Protein AF-A0A0D6M5H8-F1 (afdb_monomer)

Sequence (144 aa):
MMGAVGHEATMCFTDSFELMQWKADCSASRRRDGDANKRKVWIYPEGTRNPGKTMLPFKKGAFILSIEAKIPVVCCVFSSHSFFYDAAEKKLDSGECLVEFLPPVDPSSFNSVDDLSNHCRNLMMLKHEELNEELRDKLSKKQN

Foldseek 3Di:
DQWQWWFFKKKKFQDDQDDDDDDDDDDDDDDDDDDPDTDIDIDRQQPDTGRDPARDQGHLPVLVCCLVRQTWMKIKEKAIPVVADTVVVRGGHDADMDIDIDDTHGSVVDPDSNVVRVVSRVVRRVVRVVRNVVRVVVVVVVVD

InterPro domains:
  IPR002123 Phospholipid/glycerol acyltransferase [PF01553] (36-78)

pLDDT: mean 73.37, std 21.47, range [27.67, 93.75]

Secondary structure (DSSP, 8-state):
------B-EEEEEPP------------------SSTT---EEE-SS-S-B-SSSPPPPPTHHHHHHHHHTPPEEEEEE--GGGTEETTTTEE------EEEPPPBPGGG-SSHHHHHHHHHHHHHHHHHHHHHHHHHHHHHHT-

Radius of gyration: 18.21 Å; Cα contacts (8 Å, |Δi|>4): 217; chains: 1; bounding box: 56×44×44 Å

Structure (mmCIF, N/CA/C/O backbone):
data_AF-A0A0D6M5H8-F1
#
_entry.id   AF-A0A0D6M5H8-F1
#
loop_
_atom_site.group_PDB
_atom_site.id
_atom_site.type_symbol
_atom_site.label_atom_id
_atom_site.label_alt_id
_atom_site.label_comp_id
_atom_site.label_asym_id
_atom_site.label_entity_id
_atom_site.label_seq_id
_atom_site.pdbx_PDB_ins_code
_atom_site.Cartn_x
_atom_site.Cartn_y
_atom_site.Cartn_z
_atom_site.occupancy
_atom_site.B_iso_or_equiv
_atom_site.auth_seq_id
_atom_site.auth_comp_id
_atom_site.auth_asym_id
_atom_site.auth_atom_id
_atom_site.pdbx_PDB_model_num
ATOM 1 N N . MET A 1 1 ? -6.501 19.060 18.326 1.00 27.67 1 MET A N 1
ATOM 2 C CA . MET A 1 1 ? -5.499 17.979 18.414 1.00 27.67 1 MET A CA 1
ATOM 3 C C . MET A 1 1 ? -5.890 16.933 17.388 1.00 27.67 1 MET A C 1
ATOM 5 O O . MET A 1 1 ? -6.980 16.392 17.492 1.00 27.67 1 MET A O 1
ATOM 9 N N . MET A 1 2 ? -5.107 16.771 16.321 1.00 27.88 2 MET A N 1
ATOM 10 C CA . MET A 1 2 ? -5.374 15.774 15.279 1.00 27.88 2 MET A CA 1
ATOM 11 C C . MET A 1 2 ? -4.756 14.453 15.742 1.00 27.88 2 MET A C 1
ATOM 13 O O . MET A 1 2 ? -3.537 14.364 15.855 1.00 27.88 2 MET A O 1
ATOM 17 N N . GLY A 1 3 ? -5.613 13.494 16.103 1.00 29.52 3 GLY A N 1
ATOM 18 C CA . GLY A 1 3 ? -5.222 12.160 16.559 1.00 29.52 3 GLY A CA 1
ATO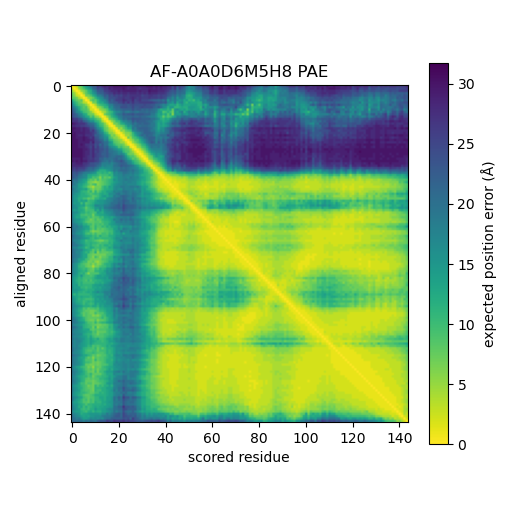M 19 C C . GLY A 1 3 ? -4.463 11.392 15.481 1.00 29.52 3 GLY A C 1
ATOM 20 O O . GLY A 1 3 ? -4.697 11.590 14.287 1.00 29.52 3 GLY A O 1
ATOM 21 N N . ALA A 1 4 ? -3.531 10.550 15.921 1.00 31.45 4 ALA A N 1
ATOM 22 C CA . ALA A 1 4 ? -2.653 9.773 15.066 1.00 31.45 4 ALA A CA 1
ATOM 23 C C . ALA 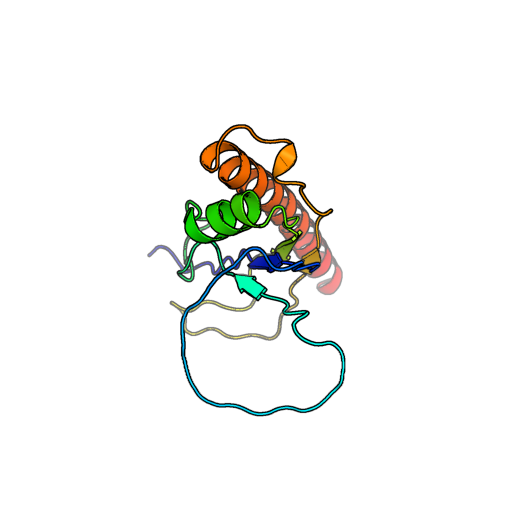A 1 4 ? -3.317 8.447 14.671 1.00 31.45 4 ALA A C 1
ATOM 25 O O . ALA A 1 4 ? -3.195 7.439 15.358 1.00 31.45 4 ALA A O 1
ATOM 26 N N . VAL A 1 5 ? -4.028 8.474 13.550 1.00 39.56 5 VAL A N 1
ATOM 27 C CA . VAL A 1 5 ? -4.732 7.360 12.913 1.00 39.56 5 VAL A CA 1
ATOM 28 C C . VAL A 1 5 ? -3.713 6.581 12.075 1.00 39.56 5 VAL A C 1
ATOM 30 O O . VAL A 1 5 ? -3.325 7.031 11.006 1.00 39.56 5 VAL A O 1
ATOM 33 N N . GLY A 1 6 ? -3.206 5.455 12.579 1.00 40.62 6 GLY A N 1
ATOM 34 C CA . GLY A 1 6 ? -2.188 4.653 11.891 1.00 40.62 6 GLY A CA 1
ATOM 35 C C . GLY A 1 6 ? -2.750 3.882 10.695 1.00 40.62 6 GLY A C 1
ATOM 36 O O . GLY A 1 6 ? -3.398 2.852 10.880 1.00 40.62 6 GLY A O 1
ATOM 37 N N . HIS A 1 7 ? -2.471 4.330 9.473 1.00 50.69 7 HIS A N 1
ATOM 38 C CA . HIS A 1 7 ? -2.661 3.519 8.265 1.00 50.69 7 HIS A CA 1
ATOM 39 C C . HIS A 1 7 ? -1.348 2.792 7.950 1.00 50.69 7 HIS A C 1
ATOM 41 O O . HIS A 1 7 ? -0.296 3.428 7.910 1.00 50.69 7 HIS A O 1
ATOM 47 N N . GLU A 1 8 ? -1.387 1.474 7.726 1.00 48.31 8 GLU A N 1
ATOM 48 C CA . GLU A 1 8 ? -0.236 0.738 7.189 1.00 48.31 8 GLU A CA 1
ATOM 49 C C . GLU A 1 8 ? -0.598 0.208 5.805 1.00 48.31 8 GLU A C 1
ATOM 51 O O . GLU A 1 8 ? -1.429 -0.681 5.631 1.00 48.31 8 GLU A O 1
ATOM 56 N N . ALA A 1 9 ? 0.012 0.817 4.798 1.00 46.88 9 ALA A N 1
ATOM 57 C CA . ALA A 1 9 ? -0.031 0.337 3.436 1.00 46.88 9 ALA A CA 1
ATOM 58 C C . ALA A 1 9 ? 1.232 -0.461 3.188 1.00 46.88 9 ALA A C 1
ATOM 60 O O . ALA A 1 9 ? 2.348 0.038 3.365 1.00 46.88 9 ALA A O 1
ATOM 61 N N . THR A 1 10 ? 1.056 -1.698 2.762 1.00 47.84 10 THR A N 1
ATOM 62 C CA . THR A 1 10 ? 2.160 -2.626 2.708 1.00 47.84 10 THR A CA 1
ATOM 63 C C . THR A 1 10 ? 2.254 -3.265 1.340 1.00 47.84 10 THR A C 1
ATOM 65 O O . THR A 1 10 ? 1.257 -3.586 0.710 1.00 47.84 10 THR A O 1
ATOM 68 N N . MET A 1 11 ? 3.461 -3.447 0.829 1.00 47.19 11 MET A N 1
ATOM 69 C CA . MET A 1 11 ? 3.655 -4.000 -0.501 1.00 47.19 11 MET A CA 1
ATOM 70 C C . MET A 1 11 ? 4.573 -5.207 -0.413 1.00 47.19 11 MET A C 1
ATOM 72 O O . MET A 1 11 ? 5.650 -5.164 0.182 1.00 47.19 11 MET A O 1
ATOM 76 N N . CYS A 1 12 ? 4.114 -6.305 -0.994 1.00 42.66 12 CYS A N 1
ATOM 77 C CA . CYS A 1 12 ? 4.814 -7.574 -1.011 1.00 42.66 12 CYS A CA 1
ATOM 78 C C . CYS A 1 12 ? 5.276 -7.831 -2.435 1.00 42.66 12 CYS A C 1
ATOM 80 O O . CYS A 1 12 ? 4.489 -7.779 -3.372 1.00 42.66 12 CYS A O 1
ATOM 82 N N . PHE A 1 13 ? 6.545 -8.157 -2.613 1.00 47.69 13 PHE A N 1
ATOM 83 C CA . PHE A 1 13 ? 7.028 -8.684 -3.879 1.00 47.69 13 PHE A CA 1
ATOM 84 C C . PHE A 1 13 ? 7.033 -10.207 -3.772 1.00 47.69 13 PHE A C 1
ATOM 86 O O . PHE A 1 13 ? 7.733 -10.777 -2.928 1.00 47.69 13 PHE A O 1
ATOM 93 N N . THR A 1 14 ? 6.220 -10.873 -4.593 1.00 40.00 14 THR A N 1
ATOM 94 C CA . THR A 1 14 ? 6.255 -12.332 -4.747 1.00 40.00 14 THR A CA 1
ATOM 95 C C . THR A 1 14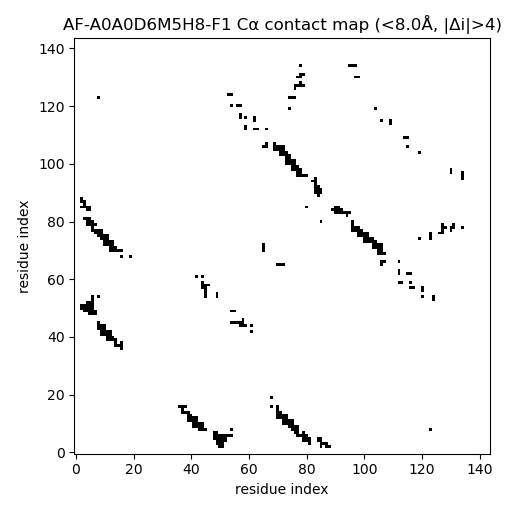 ? 6.949 -12.684 -6.062 1.00 40.00 14 THR A C 1
ATOM 97 O O . THR A 1 14 ? 6.709 -12.059 -7.086 1.00 40.00 14 THR A O 1
ATOM 100 N N . ASP A 1 15 ? 7.848 -13.655 -5.985 1.00 39.91 15 ASP A N 1
ATOM 101 C CA . ASP A 1 15 ? 9.140 -13.722 -6.673 1.00 39.91 15 ASP A CA 1
ATOM 102 C C . ASP A 1 15 ? 9.145 -14.469 -8.025 1.00 39.91 15 ASP A C 1
ATOM 104 O O . ASP A 1 15 ? 8.406 -15.437 -8.205 1.00 39.91 15 ASP A O 1
ATOM 108 N N . SER A 1 16 ? 10.059 -14.070 -8.918 1.00 35.41 16 SER A N 1
ATOM 109 C CA . SER A 1 16 ? 10.906 -14.951 -9.749 1.00 35.41 16 SER A CA 1
ATOM 110 C C . SER A 1 16 ? 12.120 -14.145 -10.242 1.00 35.41 16 SER A C 1
ATOM 112 O O . SER A 1 16 ? 12.166 -13.668 -11.369 1.00 35.41 16 SER A O 1
ATOM 114 N N . PHE A 1 17 ? 13.085 -13.931 -9.350 1.00 38.06 17 PHE A N 1
ATOM 115 C CA . PHE A 1 17 ? 14.348 -13.232 -9.585 1.00 38.06 17 PHE A CA 1
ATOM 116 C C . PHE A 1 17 ? 15.275 -14.085 -10.476 1.00 38.06 17 PHE A C 1
ATOM 118 O O . PHE A 1 17 ? 16.195 -14.740 -9.985 1.00 38.06 17 PHE A O 1
ATOM 125 N N . GLU A 1 18 ? 15.059 -14.103 -11.795 1.00 37.69 18 GLU A N 1
ATOM 126 C CA . GLU A 1 18 ? 16.114 -14.527 -12.724 1.00 37.69 18 GLU A CA 1
ATOM 127 C C . GLU A 1 18 ? 17.096 -13.367 -12.940 1.00 37.69 18 GLU A C 1
ATOM 129 O O . GLU A 1 18 ? 16.833 -12.392 -13.636 1.00 37.69 18 GLU A O 1
ATOM 134 N N . LEU A 1 19 ? 18.232 -13.488 -12.250 1.00 34.88 19 LEU A N 1
ATOM 135 C CA . LEU A 1 19 ? 19.499 -12.770 -12.405 1.00 34.88 19 LEU A CA 1
ATOM 136 C C . LEU A 1 19 ? 19.652 -11.911 -13.682 1.00 34.88 19 LEU A C 1
ATOM 138 O O . LEU A 1 19 ? 20.140 -12.386 -14.707 1.00 34.88 19 LEU A O 1
ATOM 142 N N . MET A 1 20 ? 19.461 -10.596 -13.550 1.00 27.75 20 MET A N 1
ATOM 143 C CA . MET A 1 20 ? 20.250 -9.618 -14.306 1.00 27.75 20 MET A CA 1
ATOM 144 C C . MET A 1 20 ? 21.199 -8.888 -13.346 1.00 27.75 20 MET A C 1
ATOM 146 O O . MET A 1 20 ? 20.796 -8.084 -12.515 1.00 27.75 20 MET A O 1
ATOM 150 N N . GLN A 1 21 ? 22.469 -9.300 -13.423 1.00 32.41 21 GLN A N 1
ATOM 151 C CA . GLN A 1 21 ? 23.688 -8.764 -12.805 1.00 32.41 21 GLN A CA 1
ATOM 152 C C . GLN A 1 21 ? 23.542 -7.559 -11.851 1.00 32.41 21 GLN A C 1
ATOM 154 O O . GLN A 1 21 ? 23.754 -6.415 -12.245 1.00 32.41 21 GLN A O 1
ATOM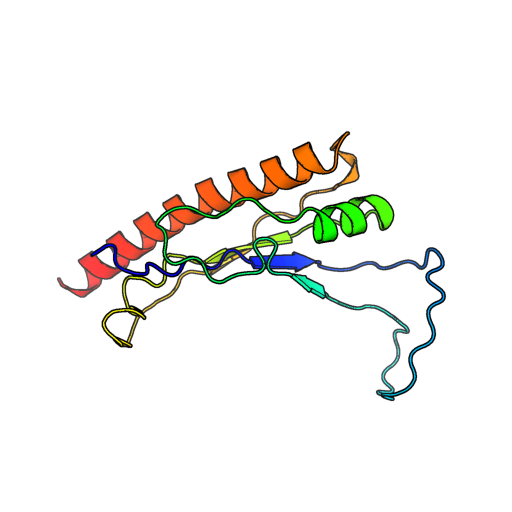 159 N N . TRP A 1 22 ? 23.389 -7.824 -10.551 1.00 29.16 22 TRP A N 1
ATOM 160 C CA . TRP A 1 22 ? 23.821 -6.879 -9.517 1.00 29.16 22 TRP A CA 1
ATOM 161 C C . TRP A 1 22 ? 25.016 -7.469 -8.765 1.00 29.16 22 TRP A C 1
ATOM 163 O O . TRP A 1 22 ? 24.873 -8.357 -7.925 1.00 29.16 22 TRP A O 1
ATOM 173 N N . LYS A 1 23 ? 26.226 -7.019 -9.116 1.00 29.69 23 LYS A N 1
ATOM 174 C CA . LYS A 1 23 ? 27.430 -7.259 -8.313 1.00 29.69 23 LYS A CA 1
ATOM 175 C C . LYS A 1 23 ? 27.545 -6.142 -7.284 1.00 29.69 23 LYS A C 1
ATOM 177 O O . LYS A 1 23 ? 28.076 -5.080 -7.590 1.00 29.69 23 LYS A O 1
ATOM 182 N N . ALA A 1 24 ? 27.103 -6.412 -6.065 1.00 30.05 24 ALA A N 1
ATOM 183 C CA . ALA A 1 24 ? 27.599 -5.705 -4.897 1.00 30.05 24 ALA A CA 1
ATOM 184 C C . ALA A 1 24 ? 27.930 -6.734 -3.815 1.00 30.05 24 ALA A C 1
ATOM 186 O O . ALA A 1 24 ? 27.062 -7.461 -3.328 1.00 30.05 24 ALA A O 1
ATOM 187 N N . ASP A 1 25 ? 29.219 -6.815 -3.500 1.00 36.72 25 ASP A N 1
ATOM 188 C CA . ASP A 1 25 ? 29.748 -7.543 -2.357 1.00 36.72 25 ASP A CA 1
ATOM 189 C C . ASP A 1 25 ? 29.121 -7.007 -1.068 1.00 36.72 25 ASP A C 1
ATOM 191 O O . ASP A 1 25 ? 29.240 -5.822 -0.759 1.00 36.72 25 ASP A O 1
ATOM 195 N N . CYS A 1 26 ? 28.516 -7.892 -0.279 1.00 28.16 26 CYS A N 1
ATOM 196 C CA . CYS A 1 26 ? 28.510 -7.760 1.173 1.00 28.16 26 CYS A CA 1
ATOM 197 C C . CYS A 1 26 ? 28.443 -9.151 1.809 1.00 28.16 26 CYS A C 1
ATOM 199 O O . CYS A 1 26 ? 27.553 -9.963 1.551 1.00 28.16 26 CYS A O 1
ATOM 201 N N . SER A 1 27 ? 29.468 -9.429 2.599 1.00 34.50 27 SER A N 1
ATOM 202 C CA . SER A 1 27 ? 29.779 -10.699 3.227 1.00 34.50 27 SER A CA 1
ATOM 203 C C . SER A 1 27 ? 28.800 -11.062 4.351 1.00 34.50 27 SER A C 1
ATOM 205 O O . SER A 1 27 ? 28.397 -10.233 5.157 1.00 34.50 27 SER A O 1
ATOM 207 N N . ALA A 1 28 ? 28.525 -12.368 4.426 1.00 42.22 28 ALA A N 1
ATOM 208 C CA . ALA A 1 28 ? 28.000 -13.122 5.568 1.00 42.22 28 ALA A CA 1
ATOM 209 C C . ALA A 1 28 ? 26.491 -13.034 5.895 1.00 42.22 28 ALA A C 1
ATOM 211 O O . ALA A 1 28 ? 26.018 -12.216 6.673 1.00 42.22 28 ALA A O 1
ATOM 212 N N . SER A 1 29 ? 25.757 -14.076 5.496 1.00 36.31 29 SER A N 1
ATOM 213 C CA . SER A 1 29 ? 25.315 -15.102 6.459 1.00 36.31 29 SER A CA 1
ATOM 214 C C . SER A 1 29 ? 24.812 -16.346 5.722 1.00 36.31 29 SER A C 1
ATOM 216 O O . SER A 1 29 ? 23.983 -16.304 4.817 1.00 36.31 29 SER A O 1
ATOM 218 N N . ARG A 1 30 ? 25.414 -17.483 6.069 1.00 44.81 30 ARG A N 1
ATOM 219 C CA . ARG A 1 30 ? 25.295 -18.767 5.381 1.00 44.81 30 ARG A CA 1
ATOM 220 C C . ARG A 1 30 ? 24.072 -19.521 5.906 1.00 44.81 30 ARG A C 1
ATOM 222 O O . ARG A 1 30 ? 24.146 -20.111 6.978 1.00 44.81 30 ARG A O 1
ATOM 229 N N . ARG A 1 31 ? 22.979 -19.554 5.140 1.00 44.19 31 ARG A N 1
ATOM 230 C CA . ARG A 1 31 ? 21.962 -20.615 5.237 1.00 44.19 31 ARG A CA 1
ATOM 231 C C . ARG A 1 31 ? 22.053 -21.478 3.981 1.00 44.19 31 ARG A C 1
ATOM 233 O O . ARG A 1 31 ? 21.935 -20.975 2.870 1.00 44.19 31 ARG A O 1
ATOM 240 N N . ARG A 1 32 ? 22.378 -22.758 4.177 1.00 45.94 32 ARG A N 1
ATOM 241 C CA . ARG A 1 32 ? 22.284 -23.809 3.160 1.00 45.94 32 ARG A CA 1
ATOM 242 C C . ARG A 1 32 ? 20.852 -24.319 3.209 1.00 45.94 32 ARG A C 1
ATOM 244 O O . ARG A 1 32 ? 20.530 -24.903 4.226 1.00 45.94 32 ARG A O 1
ATOM 251 N N . ASP A 1 33 ? 20.085 -24.095 2.147 1.00 44.16 33 ASP A N 1
ATOM 252 C CA . ASP A 1 33 ? 19.026 -24.976 1.640 1.00 44.16 33 ASP A CA 1
ATOM 253 C C . ASP A 1 33 ? 18.825 -24.628 0.152 1.00 44.16 33 ASP A C 1
ATOM 255 O O . ASP A 1 33 ? 18.880 -23.460 -0.237 1.00 44.16 33 ASP A O 1
ATOM 259 N N . GLY A 1 34 ? 18.762 -25.648 -0.703 1.00 44.59 34 GLY A N 1
ATOM 260 C CA . GLY A 1 34 ? 18.931 -25.538 -2.152 1.00 44.59 34 GLY A CA 1
ATOM 261 C C . GLY A 1 34 ? 17.732 -24.951 -2.898 1.00 44.59 34 GLY A C 1
ATOM 262 O O . GLY A 1 34 ? 16.796 -25.675 -3.200 1.00 44.59 34 GLY A O 1
ATOM 263 N N . ASP A 1 35 ? 17.826 -23.667 -3.242 1.00 50.50 35 ASP A N 1
ATOM 264 C CA . ASP A 1 35 ? 17.315 -23.024 -4.466 1.00 50.50 35 ASP A CA 1
ATOM 265 C C . ASP A 1 35 ? 17.986 -21.636 -4.520 1.00 50.50 35 ASP A C 1
ATOM 267 O O . ASP A 1 35 ? 17.642 -20.722 -3.764 1.00 50.50 35 ASP A O 1
ATOM 271 N N . ALA A 1 36 ? 19.096 -21.515 -5.250 1.00 44.69 36 ALA A N 1
ATOM 272 C CA . ALA A 1 36 ? 20.045 -20.417 -5.067 1.00 44.69 36 ALA A CA 1
ATOM 273 C C . ALA A 1 36 ? 19.503 -19.079 -5.614 1.00 44.69 36 ALA A C 1
ATOM 275 O O . ALA A 1 36 ? 19.786 -18.713 -6.749 1.00 44.69 36 ALA A O 1
ATOM 276 N N . ASN A 1 37 ? 18.822 -18.331 -4.735 1.00 54.00 37 ASN A N 1
ATOM 277 C CA . ASN A 1 37 ? 18.402 -16.919 -4.826 1.00 54.00 37 ASN A CA 1
ATOM 278 C C . ASN A 1 37 ? 16.933 -16.610 -5.161 1.00 54.00 37 ASN A C 1
ATOM 280 O O . ASN A 1 37 ? 16.658 -15.558 -5.729 1.00 54.00 37 ASN A O 1
ATOM 284 N N . LYS A 1 38 ? 15.973 -17.410 -4.690 1.00 58.59 38 LYS A N 1
ATOM 285 C CA . LYS A 1 38 ? 14.586 -16.929 -4.570 1.00 58.59 38 LYS A CA 1
ATOM 286 C C . LYS A 1 38 ? 14.413 -16.097 -3.296 1.00 58.59 38 LYS A C 1
ATOM 288 O O . LYS A 1 38 ? 14.395 -16.645 -2.190 1.00 58.59 38 LYS A O 1
ATOM 293 N N . ARG A 1 39 ? 14.376 -14.766 -3.417 1.00 67.19 39 ARG A N 1
ATOM 294 C CA . ARG A 1 39 ? 14.250 -13.831 -2.283 1.00 67.19 39 ARG A CA 1
ATOM 295 C C . ARG A 1 39 ? 12.941 -13.065 -2.387 1.00 67.19 39 ARG A C 1
ATOM 297 O O . ARG A 1 39 ? 12.696 -12.349 -3.348 1.00 67.19 39 ARG A O 1
ATOM 304 N N . LYS A 1 40 ? 12.131 -13.157 -1.335 1.00 72.25 40 LYS A N 1
ATOM 305 C CA . LYS A 1 40 ? 10.907 -12.365 -1.185 1.00 72.25 40 LYS A CA 1
ATOM 306 C C . LYS A 1 40 ? 11.249 -11.075 -0.454 1.00 72.25 40 LYS A C 1
ATOM 308 O O . LYS A 1 40 ? 11.889 -11.121 0.597 1.00 72.25 40 LYS A O 1
ATOM 313 N N . VAL A 1 41 ? 10.834 -9.942 -1.009 1.00 77.69 41 VAL A N 1
ATOM 314 C CA . VAL A 1 41 ? 11.090 -8.620 -0.430 1.00 77.69 41 VAL A CA 1
ATOM 315 C C . VAL A 1 41 ? 9.762 -7.992 -0.036 1.00 77.69 41 VAL A C 1
ATOM 317 O O . VAL A 1 41 ? 8.777 -8.058 -0.768 1.00 77.69 41 VAL A O 1
ATOM 320 N N . TRP A 1 42 ? 9.743 -7.388 1.143 1.00 82.00 42 TRP A N 1
ATOM 321 C CA . TRP A 1 42 ? 8.581 -6.718 1.699 1.00 82.00 42 TRP A CA 1
ATOM 322 C C . TRP A 1 42 ? 8.937 -5.255 1.917 1.00 82.00 42 TRP A C 1
ATOM 324 O O . TRP A 1 42 ? 9.912 -4.954 2.609 1.00 82.00 42 TRP A O 1
ATOM 334 N N . ILE A 1 43 ? 8.192 -4.349 1.289 1.00 84.69 43 ILE A N 1
ATOM 335 C CA . ILE A 1 43 ? 8.506 -2.921 1.280 1.00 84.69 43 ILE A CA 1
ATOM 336 C C . ILE A 1 43 ? 7.279 -2.131 1.717 1.00 84.69 43 ILE A C 1
ATOM 338 O O . ILE A 1 43 ? 6.166 -2.364 1.256 1.00 84.69 43 ILE A O 1
ATOM 342 N N . TYR A 1 44 ? 7.504 -1.147 2.581 1.00 86.19 44 TYR A N 1
ATOM 343 C CA . TYR A 1 44 ? 6.521 -0.116 2.890 1.00 86.19 44 TYR A CA 1
ATOM 344 C C . TYR A 1 44 ? 6.807 1.081 1.984 1.00 86.19 44 TYR A C 1
ATOM 346 O O . TYR A 1 44 ? 7.782 1.798 2.233 1.00 86.19 44 TYR A O 1
ATOM 354 N N . PRO A 1 45 ? 6.025 1.292 0.910 1.00 85.56 45 PRO A N 1
ATOM 355 C CA . PRO A 1 45 ? 6.351 2.295 -0.102 1.00 85.56 45 PRO A CA 1
ATOM 356 C C . PRO A 1 45 ? 6.291 3.725 0.453 1.00 85.56 45 PRO A C 1
ATOM 358 O O . PRO A 1 45 ? 6.985 4.605 -0.037 1.00 85.56 45 PRO A O 1
ATOM 361 N N . GLU A 1 46 ? 5.524 3.961 1.512 1.00 83.44 46 GLU A N 1
ATOM 362 C CA . GLU A 1 46 ? 5.463 5.231 2.242 1.00 83.44 46 GLU A CA 1
ATOM 363 C C . GLU A 1 46 ? 6.755 5.516 3.037 1.00 83.44 46 GLU A C 1
ATOM 365 O O . GLU A 1 46 ? 7.272 6.635 3.070 1.00 83.44 46 GLU A O 1
ATOM 370 N N . GLY A 1 47 ? 7.338 4.474 3.635 1.00 78.75 47 GLY A N 1
ATOM 371 C CA . GLY A 1 47 ? 8.583 4.543 4.401 1.00 78.75 47 GLY A CA 1
ATOM 372 C C . GLY A 1 47 ? 8.483 5.239 5.765 1.00 78.75 47 GLY A C 1
ATOM 373 O O . GLY A 1 47 ? 9.507 5.378 6.431 1.00 78.75 47 GLY A O 1
ATOM 374 N N . THR A 1 48 ? 7.294 5.667 6.186 1.00 75.75 48 THR A N 1
ATOM 375 C CA . THR A 1 48 ? 7.005 6.225 7.516 1.00 75.75 48 THR A CA 1
ATOM 376 C C . THR A 1 48 ? 5.626 5.768 7.968 1.00 75.75 48 THR A C 1
ATOM 378 O O . THR A 1 48 ? 4.738 5.625 7.138 1.00 75.75 48 THR A O 1
ATOM 381 N N . ARG A 1 49 ? 5.412 5.588 9.274 1.00 73.75 49 ARG A N 1
ATOM 382 C CA . ARG A 1 49 ? 4.056 5.387 9.805 1.00 73.75 49 ARG A CA 1
ATOM 383 C C . ARG A 1 49 ? 3.282 6.695 9.711 1.00 73.75 49 ARG A C 1
ATOM 385 O O . ARG A 1 49 ? 3.773 7.721 10.181 1.00 73.75 49 ARG A O 1
ATOM 392 N N . ASN A 1 50 ? 2.095 6.655 9.124 1.00 71.25 50 ASN A N 1
ATOM 393 C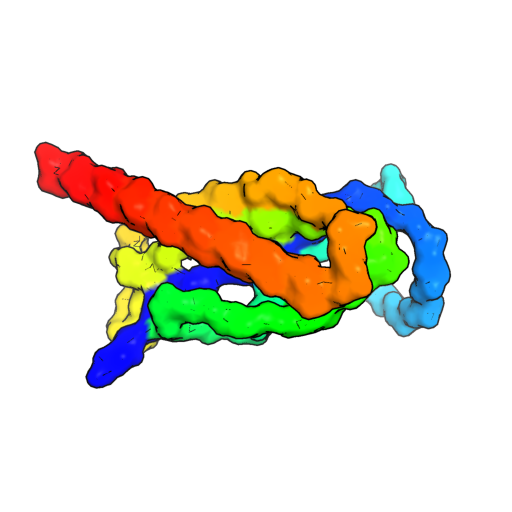 CA . ASN A 1 50 ? 1.284 7.842 8.917 1.00 71.25 50 ASN A CA 1
ATOM 394 C C . ASN A 1 50 ? 0.185 7.965 9.982 1.00 71.25 50 ASN A C 1
ATOM 396 O O . ASN A 1 50 ? -0.610 7.038 10.108 1.00 71.25 50 ASN A O 1
ATOM 400 N N . PRO A 1 51 ? 0.132 9.084 10.728 1.00 64.62 51 PRO A N 1
ATOM 401 C CA . PRO A 1 51 ? -0.933 9.395 11.682 1.00 64.62 51 PRO A CA 1
ATOM 402 C C . PRO A 1 51 ? -2.192 10.012 11.031 1.00 64.62 51 PRO A C 1
ATOM 404 O O . PRO A 1 51 ? -3.156 10.320 11.726 1.00 64.62 51 PRO A O 1
ATOM 407 N N . GLY A 1 52 ? -2.177 10.302 9.730 1.00 66.38 52 GLY A N 1
ATOM 408 C CA . GLY A 1 52 ? -3.290 10.920 9.007 1.00 66.38 52 GLY A CA 1
ATOM 409 C C . GLY A 1 52 ? -4.299 9.911 8.453 1.00 66.38 52 GLY A C 1
ATOM 410 O O . GLY A 1 52 ? -4.010 8.732 8.336 1.00 66.38 52 GLY A O 1
ATOM 411 N N . LYS A 1 53 ? -5.479 10.396 8.039 1.00 65.50 53 LYS A N 1
ATOM 412 C CA . LYS A 1 53 ? -6.590 9.568 7.516 1.00 65.50 53 LYS A CA 1
ATOM 413 C C . LYS A 1 53 ? -6.380 9.002 6.103 1.00 65.50 53 LYS A C 1
ATOM 415 O O . LYS A 1 53 ? -7.210 8.241 5.619 1.00 65.50 53 LYS A O 1
ATOM 420 N N . THR A 1 54 ? -5.347 9.441 5.392 1.00 77.00 54 THR A N 1
ATOM 421 C CA . THR A 1 54 ? -5.122 9.111 3.979 1.00 77.00 54 THR A CA 1
ATOM 422 C C . THR A 1 54 ? -3.685 8.680 3.773 1.00 77.00 54 THR A C 1
ATOM 424 O O . THR A 1 54 ? -2.786 9.306 4.323 1.00 77.00 54 THR A O 1
ATOM 427 N N . MET A 1 55 ? -3.451 7.646 2.961 1.00 82.00 55 MET A N 1
ATOM 428 C CA . MET A 1 55 ? -2.095 7.188 2.634 1.00 82.00 55 MET A CA 1
ATOM 429 C C . MET A 1 55 ? -1.227 8.317 2.073 1.00 82.00 55 MET A C 1
ATOM 431 O O . MET A 1 55 ? -1.674 9.053 1.185 1.00 82.00 55 MET A O 1
ATOM 435 N N . LEU A 1 56 ? 0.027 8.430 2.516 1.00 85.56 56 LEU A N 1
ATOM 436 C CA . LEU A 1 56 ? 0.958 9.399 1.942 1.00 85.56 56 LEU A CA 1
ATOM 437 C C . LEU A 1 56 ? 1.376 8.986 0.515 1.00 85.56 56 LEU A C 1
ATOM 439 O O . LEU A 1 56 ? 1.079 7.879 0.044 1.00 85.56 56 LEU A O 1
ATOM 443 N N . PRO A 1 57 ? 2.038 9.888 -0.227 1.00 87.06 57 PRO A N 1
ATOM 444 C CA . PRO A 1 57 ? 2.645 9.549 -1.506 1.00 87.06 57 PRO A CA 1
ATOM 445 C C . PRO A 1 57 ? 3.687 8.435 -1.361 1.00 87.06 57 PRO A C 1
ATOM 447 O O . PRO A 1 57 ? 4.458 8.396 -0.402 1.00 87.06 57 PRO A O 1
ATOM 450 N N . PHE A 1 58 ? 3.730 7.537 -2.340 1.00 90.19 58 PHE A N 1
ATOM 451 C CA . PHE A 1 58 ? 4.664 6.419 -2.341 1.00 90.19 58 PHE A CA 1
ATOM 452 C C . PHE A 1 58 ? 6.048 6.837 -2.846 1.00 90.19 58 PHE A C 1
ATOM 454 O O . PHE A 1 58 ? 6.188 7.579 -3.818 1.00 90.19 58 PHE A O 1
ATOM 461 N N . LYS A 1 59 ? 7.096 6.320 -2.203 1.00 89.75 59 LYS A N 1
ATOM 462 C CA . LYS A 1 59 ? 8.477 6.447 -2.667 1.00 89.75 59 LYS A CA 1
ATOM 463 C C . LYS A 1 59 ? 8.693 5.555 -3.887 1.00 89.75 59 LYS A C 1
ATOM 465 O O . LYS A 1 59 ? 8.305 4.390 -3.910 1.00 89.75 59 LYS A O 1
ATOM 470 N N . LYS A 1 60 ? 9.398 6.091 -4.882 1.00 88.56 60 LYS A N 1
ATOM 471 C CA . LYS A 1 60 ? 9.584 5.445 -6.191 1.00 88.56 60 LYS A CA 1
ATOM 472 C C . LYS A 1 60 ? 10.530 4.243 -6.185 1.00 88.56 60 LYS A C 1
ATOM 474 O O . LYS A 1 60 ? 10.434 3.409 -7.074 1.00 88.56 60 LYS A O 1
ATOM 479 N N . GLY A 1 61 ? 11.426 4.131 -5.200 1.00 87.44 61 GLY A N 1
ATOM 480 C CA . GLY A 1 61 ? 12.517 3.144 -5.213 1.00 87.44 61 GLY A CA 1
ATOM 481 C C . GLY A 1 61 ? 12.058 1.696 -5.421 1.00 87.44 61 GLY A C 1
ATOM 482 O O . GLY A 1 61 ? 12.656 0.976 -6.210 1.00 87.44 61 GLY A O 1
ATOM 483 N N . ALA A 1 62 ? 10.955 1.292 -4.785 1.00 86.81 62 ALA A N 1
ATOM 484 C CA . ALA A 1 62 ? 10.393 -0.052 -4.941 1.00 86.81 62 ALA A CA 1
ATOM 485 C C . ALA A 1 62 ? 9.879 -0.326 -6.368 1.00 86.81 62 ALA A C 1
ATOM 487 O O . ALA A 1 62 ? 10.053 -1.419 -6.900 1.00 86.81 62 ALA A O 1
ATOM 488 N N . PHE A 1 63 ? 9.270 0.678 -6.997 1.00 90.12 63 PHE A N 1
ATOM 489 C CA . PHE A 1 63 ? 8.685 0.574 -8.334 1.00 90.12 63 PHE A CA 1
ATOM 490 C C . PHE A 1 63 ? 9.743 0.640 -9.437 1.00 90.12 63 PHE A C 1
ATOM 492 O O . PHE A 1 63 ? 9.598 -0.031 -10.452 1.00 90.12 63 PHE A O 1
ATOM 499 N N . ILE A 1 64 ? 10.833 1.385 -9.214 1.00 90.31 64 ILE A N 1
ATOM 500 C CA . ILE A 1 64 ? 12.013 1.359 -10.093 1.00 90.31 64 ILE A CA 1
ATOM 501 C C . ILE A 1 64 ? 12.568 -0.066 -10.149 1.00 90.31 64 ILE A C 1
ATOM 503 O O . ILE A 1 64 ? 12.702 -0.626 -11.232 1.00 90.31 64 ILE A O 1
ATOM 507 N N . LEU A 1 65 ? 12.782 -0.688 -8.983 1.00 87.06 65 LEU A N 1
ATOM 508 C CA . LEU A 1 65 ? 13.265 -2.069 -8.898 1.00 87.06 65 LEU A CA 1
ATOM 509 C C . LEU A 1 65 ? 12.307 -3.064 -9.564 1.00 87.06 65 LEU A C 1
ATOM 511 O O . LEU A 1 65 ? 12.756 -3.990 -10.229 1.00 87.06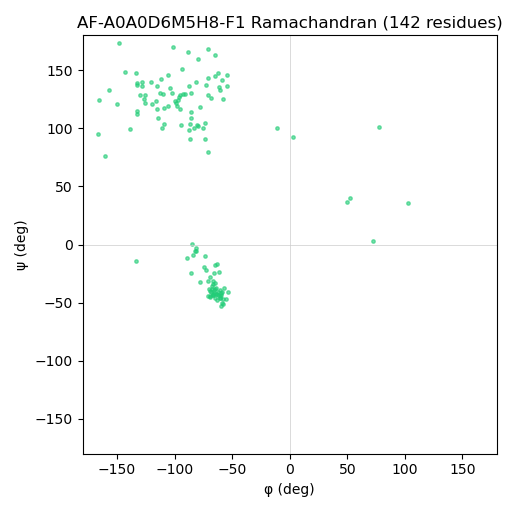 65 LEU A O 1
ATOM 515 N N . SER A 1 66 ? 10.995 -2.869 -9.412 1.00 87.44 66 SER A N 1
ATOM 516 C CA . SER A 1 66 ? 9.979 -3.702 -10.065 1.00 87.44 66 SER A CA 1
ATOM 517 C C . SER A 1 66 ? 10.075 -3.655 -11.589 1.00 87.44 66 SER A C 1
ATOM 519 O O . SER A 1 66 ? 10.051 -4.706 -12.225 1.00 87.44 66 SER A O 1
ATOM 521 N N . ILE A 1 67 ? 10.218 -2.458 -12.166 1.00 89.12 67 ILE A N 1
ATOM 522 C CA . ILE A 1 67 ? 10.324 -2.261 -13.617 1.00 89.12 67 ILE A CA 1
ATOM 523 C C . ILE A 1 67 ? 11.653 -2.808 -14.145 1.00 89.12 67 ILE A C 1
ATOM 525 O O . ILE A 1 67 ? 11.660 -3.533 -15.138 1.00 89.12 67 ILE A O 1
ATOM 529 N N . GLU A 1 68 ? 12.767 -2.514 -13.471 1.00 87.19 68 GLU A N 1
ATOM 530 C CA . GLU A 1 68 ? 14.099 -2.989 -13.871 1.00 87.19 68 GLU A CA 1
ATOM 531 C C . GLU A 1 68 ? 14.208 -4.515 -13.807 1.00 87.19 68 GLU A C 1
ATOM 533 O O . GLU A 1 68 ? 14.734 -5.140 -14.728 1.00 87.19 68 GLU A O 1
ATOM 538 N N . ALA A 1 69 ? 13.673 -5.124 -12.746 1.00 84.38 69 ALA A N 1
ATOM 539 C CA . ALA A 1 69 ? 13.691 -6.570 -12.563 1.00 84.38 69 ALA A CA 1
ATOM 540 C C . ALA A 1 69 ? 12.543 -7.293 -13.289 1.00 84.38 69 ALA A C 1
ATOM 542 O O . ALA A 1 69 ? 12.548 -8.520 -13.344 1.00 84.38 69 ALA A O 1
ATOM 543 N N . LYS A 1 70 ? 11.562 -6.559 -13.835 1.00 85.62 70 LYS A N 1
ATOM 544 C CA . LYS A 1 70 ? 10.322 -7.095 -14.432 1.00 85.62 70 LYS A CA 1
ATOM 545 C C . LYS A 1 70 ? 9.569 -8.048 -13.495 1.00 85.62 70 LYS A C 1
ATOM 547 O O . LYS A 1 70 ? 9.047 -9.077 -13.918 1.00 85.62 70 LYS A O 1
ATOM 552 N N . ILE A 1 71 ? 9.527 -7.707 -12.208 1.00 84.25 71 ILE A N 1
ATOM 553 C CA . ILE A 1 71 ? 8.878 -8.518 -11.170 1.00 84.25 71 ILE A CA 1
ATOM 554 C C . ILE A 1 71 ? 7.519 -7.903 -10.833 1.00 84.25 71 ILE A C 1
ATOM 556 O O . ILE A 1 71 ? 7.470 -6.702 -10.541 1.00 84.25 71 ILE A O 1
ATOM 560 N N . PRO A 1 72 ? 6.433 -8.697 -10.815 1.00 89.50 72 PRO A N 1
ATOM 561 C CA . PRO A 1 72 ? 5.111 -8.199 -10.472 1.00 89.50 72 PRO A CA 1
ATOM 562 C C . PRO A 1 72 ? 5.035 -7.712 -9.021 1.00 89.50 72 PRO A C 1
ATOM 564 O O . PRO A 1 72 ? 5.639 -8.275 -8.103 1.00 89.50 72 PRO A O 1
ATOM 567 N N . VAL A 1 73 ? 4.247 -6.662 -8.812 1.00 88.19 73 VAL A N 1
ATOM 568 C CA . VAL A 1 73 ? 4.021 -6.042 -7.504 1.00 88.19 73 VAL A CA 1
ATOM 569 C C . VAL A 1 73 ? 2.737 -6.588 -6.894 1.00 88.19 73 VAL A C 1
ATOM 571 O O . VAL A 1 73 ? 1.684 -6.498 -7.518 1.00 88.19 73 VAL A O 1
ATOM 574 N N . VAL A 1 74 ? 2.775 -7.096 -5.661 1.00 88.75 74 VAL A N 1
ATOM 575 C CA . VAL A 1 74 ? 1.562 -7.490 -4.926 1.00 88.75 74 VAL A CA 1
ATOM 576 C C . VAL A 1 74 ? 1.274 -6.463 -3.837 1.00 88.75 74 VAL A C 1
ATOM 578 O O . VAL A 1 74 ? 2.074 -6.230 -2.931 1.00 88.75 74 VAL A O 1
ATOM 581 N N . CYS A 1 75 ? 0.110 -5.826 -3.911 1.00 89.69 75 CYS A N 1
ATOM 582 C CA . CYS A 1 75 ? -0.311 -4.857 -2.904 1.00 89.69 75 CYS A CA 1
ATOM 583 C C . CYS A 1 75 ? -0.994 -5.577 -1.733 1.00 89.69 75 CYS A C 1
ATOM 585 O O . CYS A 1 75 ? -1.899 -6.378 -1.948 1.00 89.69 75 CYS A O 1
ATOM 587 N N . CYS A 1 76 ? -0.581 -5.284 -0.501 1.00 87.88 76 CYS A N 1
ATOM 588 C CA . CYS A 1 76 ? -1.165 -5.813 0.730 1.00 87.88 76 CYS A CA 1
ATOM 589 C C . CYS A 1 76 ? -1.785 -4.668 1.541 1.00 87.88 76 CYS A C 1
ATOM 591 O O . CYS A 1 76 ? -1.112 -3.726 1.971 1.00 87.88 76 CYS A O 1
ATOM 593 N N . VAL A 1 77 ? -3.096 -4.723 1.721 1.00 89.12 77 VAL A N 1
ATOM 594 C CA . VAL A 1 77 ? -3.872 -3.627 2.294 1.00 89.12 77 VAL A CA 1
ATOM 595 C C . VAL A 1 77 ? -4.414 -4.052 3.646 1.00 89.12 77 VAL A C 1
ATOM 597 O O . VAL A 1 77 ? -5.008 -5.117 3.778 1.00 89.12 77 VAL A O 1
ATOM 600 N N . PHE A 1 78 ? -4.200 -3.200 4.643 1.00 87.06 78 PHE A N 1
ATOM 601 C CA . PHE A 1 78 ? -4.691 -3.375 6.004 1.00 87.06 78 PHE A CA 1
ATOM 602 C C . PHE A 1 78 ? -5.853 -2.418 6.232 1.00 87.06 78 PHE A C 1
ATOM 604 O O . PHE A 1 78 ? -5.815 -1.298 5.725 1.00 87.06 78 PHE A O 1
ATOM 611 N N . SER A 1 79 ? -6.853 -2.810 7.016 1.00 87.50 79 SER A N 1
ATOM 612 C CA . SER A 1 79 ? -7.835 -1.873 7.571 1.00 87.50 79 SER A CA 1
ATOM 613 C C . SER A 1 79 ? -7.171 -0.894 8.547 1.00 87.50 79 SER A C 1
ATOM 615 O O . SER A 1 79 ? -6.070 -1.131 9.043 1.00 87.50 79 SER A O 1
ATOM 617 N N . SER A 1 80 ? -7.842 0.212 8.853 1.00 83.75 80 SER A N 1
ATOM 618 C CA . SER A 1 80 ? -7.326 1.230 9.765 1.00 83.75 80 SER A CA 1
ATOM 619 C C . SER A 1 80 ? -7.094 0.671 11.169 1.00 83.75 80 SER A C 1
ATOM 621 O O . SER A 1 80 ? -7.953 0.000 11.740 1.00 83.75 80 SER A O 1
ATOM 623 N N . HIS A 1 81 ? -5.950 1.004 11.767 1.00 79.50 81 HIS A N 1
ATOM 624 C CA . HIS A 1 81 ? -5.621 0.587 13.131 1.00 79.50 81 HIS A CA 1
ATOM 625 C C . HIS A 1 81 ? -6.274 1.465 14.204 1.00 79.50 81 HIS A C 1
ATOM 627 O O . HIS A 1 81 ? -6.200 1.150 15.390 1.00 79.50 81 HIS A O 1
ATOM 633 N N . SER A 1 82 ? -6.956 2.545 13.813 1.00 76.94 82 SER A N 1
ATOM 634 C CA . SER A 1 82 ? -7.511 3.531 14.748 1.00 76.94 82 SER A CA 1
ATOM 635 C C . SER A 1 82 ? -8.576 2.998 15.693 1.00 76.94 82 SER A C 1
ATOM 637 O O . SER A 1 82 ? -8.911 3.653 16.674 1.00 76.94 82 SER A O 1
ATOM 639 N N . PHE A 1 83 ? -9.150 1.836 15.389 1.00 76.50 83 PHE A N 1
ATOM 640 C CA . PHE A 1 83 ? -10.151 1.211 16.246 1.00 76.50 83 PHE A CA 1
ATOM 641 C C . PHE A 1 83 ? -9.559 0.694 17.559 1.00 76.50 83 PHE A C 1
ATOM 643 O O . PHE A 1 83 ? -10.271 0.647 18.559 1.00 76.50 83 PHE A O 1
ATOM 650 N N . PHE A 1 84 ? -8.275 0.325 17.569 1.00 81.25 84 PHE A N 1
ATOM 651 C CA . PHE A 1 84 ? -7.638 -0.288 18.736 1.00 81.25 84 PHE A CA 1
ATOM 652 C C . PHE A 1 84 ? -6.278 0.310 19.098 1.00 81.25 84 PHE A C 1
ATOM 654 O O . PHE A 1 84 ? -5.792 0.076 20.201 1.00 81.25 84 PHE A O 1
ATOM 661 N N . TYR A 1 85 ? -5.666 1.088 18.206 1.00 81.56 85 TYR A N 1
ATOM 662 C CA . TYR A 1 85 ? -4.375 1.722 18.427 1.00 81.56 85 TYR A CA 1
ATOM 663 C C . TYR A 1 85 ? -4.460 3.233 18.205 1.00 81.56 85 TYR A C 1
ATOM 665 O O . TYR A 1 85 ? -4.782 3.693 17.109 1.00 81.56 85 TYR A O 1
ATOM 673 N N . ASP A 1 86 ? -4.109 3.998 19.239 1.00 80.75 86 ASP A N 1
ATOM 674 C CA . ASP A 1 86 ? -3.897 5.443 19.156 1.00 80.75 86 ASP A CA 1
ATOM 675 C C . ASP A 1 86 ? -2.586 5.800 19.864 1.00 80.75 86 ASP A C 1
ATOM 677 O O . ASP A 1 86 ? -2.447 5.671 21.084 1.00 80.75 86 ASP A O 1
ATOM 681 N N . ALA A 1 87 ? -1.601 6.248 19.086 1.00 75.31 87 ALA A N 1
ATOM 682 C CA . ALA A 1 87 ? -0.290 6.612 19.610 1.00 75.31 87 ALA A CA 1
ATOM 683 C C . ALA A 1 87 ? -0.317 7.906 20.442 1.00 75.31 87 ALA A C 1
ATOM 685 O O . ALA A 1 87 ? 0.481 8.040 21.371 1.00 75.31 87 ALA A O 1
ATOM 686 N N . ALA A 1 88 ? -1.206 8.851 20.118 1.00 78.06 88 ALA A N 1
ATOM 687 C CA . ALA A 1 88 ? -1.313 10.126 20.824 1.00 78.06 88 ALA A CA 1
ATOM 688 C C . ALA A 1 88 ? -1.908 9.917 22.221 1.00 78.06 88 ALA A C 1
ATOM 690 O O . ALA A 1 88 ? -1.358 10.403 23.209 1.00 78.06 88 ALA A O 1
ATOM 691 N N . GLU A 1 89 ? -2.956 9.098 22.298 1.00 80.25 89 GLU A N 1
ATOM 692 C CA . GLU A 1 89 ? -3.626 8.738 23.552 1.00 80.25 89 GLU A CA 1
ATOM 693 C C . GLU A 1 89 ? -2.947 7.564 24.283 1.00 80.25 89 GLU A C 1
ATOM 695 O O . GLU A 1 89 ? -3.396 7.145 25.348 1.00 80.25 89 GLU A O 1
ATOM 700 N N . LYS A 1 90 ? -1.851 7.019 23.726 1.00 82.06 90 LYS A N 1
ATOM 701 C CA . LYS A 1 90 ? -1.137 5.824 24.224 1.00 82.06 90 LYS A CA 1
ATOM 702 C C . LYS A 1 90 ? -2.077 4.641 24.487 1.00 82.06 90 LYS A C 1
ATOM 704 O O . LYS A 1 90 ? -1.883 3.875 25.431 1.00 82.06 90 LYS A O 1
ATOM 709 N N . LYS A 1 91 ? -3.094 4.502 23.640 1.00 80.25 91 LYS A N 1
ATOM 710 C CA . LYS A 1 91 ? -4.141 3.492 23.750 1.00 80.25 91 LYS A CA 1
ATOM 711 C C . LYS A 1 91 ? -3.780 2.288 22.893 1.00 80.25 91 LYS A C 1
ATOM 713 O O . LYS A 1 91 ? -3.467 2.432 21.710 1.00 80.25 91 LYS A O 1
ATOM 718 N N . LEU A 1 92 ? -3.834 1.110 23.501 1.00 85.50 92 LEU A N 1
ATOM 719 C CA . LEU A 1 92 ? -3.692 -0.168 22.820 1.00 85.50 92 LEU A CA 1
ATOM 720 C C . LEU A 1 92 ? -4.713 -1.137 23.411 1.00 85.50 92 LEU A C 1
ATOM 722 O O . LEU A 1 92 ? -4.493 -1.704 24.479 1.00 85.50 92 LEU A O 1
ATOM 726 N N . ASP A 1 93 ? -5.824 -1.298 22.708 1.00 84.12 93 ASP A N 1
ATOM 727 C CA . ASP A 1 93 ? -6.896 -2.212 23.080 1.00 84.12 93 ASP A CA 1
ATOM 728 C C . ASP A 1 93 ? -6.842 -3.496 22.250 1.00 84.12 93 ASP A C 1
ATOM 730 O O . ASP A 1 93 ? -6.130 -3.606 21.249 1.00 84.12 93 ASP A O 1
ATOM 734 N N . SER A 1 94 ? -7.639 -4.484 22.656 1.00 83.31 94 SER A N 1
ATOM 735 C CA . SER A 1 94 ? -7.936 -5.624 21.795 1.00 83.31 94 SER A CA 1
ATOM 736 C C . SER A 1 94 ? -8.798 -5.159 20.621 1.00 83.31 94 SER A C 1
ATOM 738 O O . SER A 1 94 ? -9.849 -4.548 20.813 1.00 83.31 94 SER A O 1
ATOM 740 N N . GLY A 1 95 ? -8.353 -5.459 19.405 1.00 82.56 95 GLY A N 1
ATOM 741 C CA . GLY A 1 95 ? -9.069 -5.142 18.181 1.00 82.56 95 GLY A CA 1
ATOM 742 C C . GLY A 1 95 ? -8.816 -6.168 17.094 1.00 82.56 95 GLY A C 1
ATOM 743 O O . GLY A 1 95 ? -7.994 -7.073 17.235 1.00 82.56 95 GLY A O 1
ATOM 744 N N . GLU A 1 96 ? -9.547 -6.009 16.002 1.00 84.38 96 GLU A N 1
ATOM 745 C CA . GLU A 1 96 ? -9.418 -6.822 14.800 1.00 84.38 96 GLU A CA 1
ATOM 746 C C . GLU A 1 96 ? -8.855 -5.937 13.680 1.00 84.38 96 GLU A C 1
ATOM 748 O O . GLU A 1 96 ? -9.190 -4.756 13.588 1.00 84.38 96 GLU A O 1
ATOM 753 N N . CYS A 1 97 ? -7.979 -6.501 12.848 1.00 84.81 97 CYS A N 1
ATOM 754 C CA . CYS A 1 97 ? -7.458 -5.853 11.649 1.00 84.81 97 CYS A CA 1
ATOM 755 C C . CYS A 1 97 ? -7.685 -6.792 10.465 1.00 84.81 97 CYS A C 1
ATOM 757 O O . CYS A 1 97 ? -7.296 -7.962 10.512 1.00 84.81 97 CYS A O 1
ATOM 759 N N . LEU A 1 98 ? -8.349 -6.291 9.428 1.00 87.88 98 LEU A N 1
ATOM 760 C CA . LEU A 1 98 ? -8.559 -7.015 8.184 1.00 87.88 98 LEU A CA 1
ATOM 761 C C . LEU A 1 98 ? -7.370 -6.772 7.261 1.00 87.88 98 LEU A C 1
ATOM 763 O O . LEU A 1 98 ? -6.895 -5.644 7.136 1.00 87.88 98 LEU A O 1
ATOM 767 N N . VAL A 1 99 ? -6.898 -7.837 6.619 1.00 88.38 99 VAL A N 1
ATOM 768 C CA . VAL A 1 99 ? -5.753 -7.796 5.710 1.00 88.38 99 VAL A CA 1
ATOM 769 C C . VAL A 1 99 ? -6.136 -8.490 4.417 1.00 88.38 99 VAL A C 1
ATOM 771 O O . VAL A 1 99 ? -6.596 -9.632 4.449 1.00 88.38 99 VAL A O 1
ATOM 774 N N . GLU A 1 100 ? -5.915 -7.824 3.287 1.00 88.00 100 GLU A N 1
ATOM 775 C CA . GLU A 1 100 ? -6.195 -8.383 1.969 1.00 88.00 100 GLU A CA 1
ATOM 776 C C . GLU A 1 100 ? -5.026 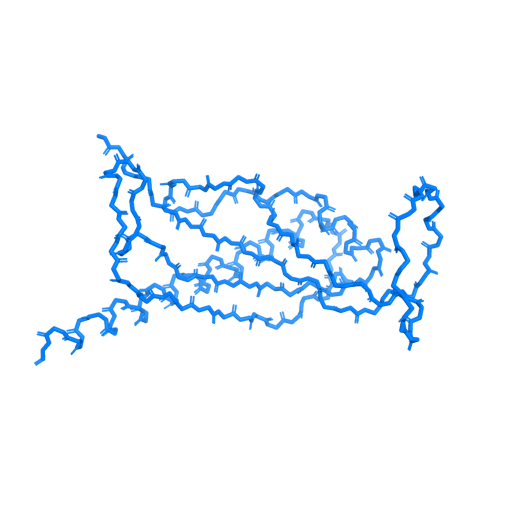-8.187 1.002 1.00 88.00 100 GLU A C 1
ATOM 778 O O . GLU A 1 100 ? -4.410 -7.120 0.929 1.00 88.00 100 GLU A O 1
ATOM 783 N N . PHE A 1 101 ? -4.733 -9.239 0.238 1.00 88.81 101 PHE A N 1
ATOM 784 C CA . PHE A 1 101 ? -3.739 -9.223 -0.828 1.00 88.81 101 PHE A CA 1
ATOM 785 C C . PHE A 1 101 ? -4.443 -9.028 -2.167 1.00 88.81 101 PHE A C 1
ATOM 787 O O . PHE A 1 101 ? -5.293 -9.828 -2.553 1.00 88.81 101 PHE A O 1
ATOM 794 N N . LEU A 1 102 ? -4.068 -7.971 -2.878 1.00 89.50 102 LEU A N 1
ATOM 795 C CA . LEU A 1 102 ? -4.600 -7.666 -4.198 1.00 89.50 102 LEU A CA 1
ATOM 796 C C . LEU A 1 102 ? -3.920 -8.510 -5.288 1.00 89.50 102 LEU A C 1
ATOM 798 O O . LEU A 1 102 ? -2.805 -9.000 -5.083 1.00 89.50 102 LEU A O 1
ATOM 802 N N . PRO A 1 103 ? -4.554 -8.657 -6.466 1.00 90.81 103 PRO A N 1
ATOM 803 C CA . PRO A 1 103 ? -3.941 -9.326 -7.604 1.00 90.81 103 PRO A CA 1
ATOM 804 C C . PRO A 1 103 ? -2.573 -8.722 -7.969 1.00 90.81 103 PRO A C 1
ATOM 806 O O . PRO A 1 103 ? -2.391 -7.506 -7.841 1.00 90.81 103 PRO A O 1
ATOM 809 N N . PRO A 1 104 ? -1.613 -9.538 -8.442 1.00 90.50 104 PRO A N 1
ATOM 810 C CA . PRO A 1 104 ? -0.313 -9.039 -8.869 1.00 90.50 104 PRO A CA 1
ATOM 811 C C . PRO A 1 104 ? -0.443 -8.034 -10.019 1.00 90.50 104 PRO A C 1
ATOM 813 O O . PRO A 1 104 ? -1.134 -8.290 -11.004 1.00 90.50 104 PRO A O 1
ATOM 816 N N . VAL A 1 105 ? 0.258 -6.910 -9.903 1.00 90.19 105 VAL A N 1
ATOM 817 C CA . VAL A 1 105 ? 0.337 -5.864 -10.925 1.00 90.19 105 VAL A CA 1
ATOM 818 C C . VAL A 1 105 ? 1.619 -6.062 -11.725 1.00 90.19 105 VAL A C 1
ATOM 820 O O . VAL A 1 105 ? 2.716 -6.010 -11.165 1.00 90.19 105 VAL A O 1
ATOM 823 N N . ASP A 1 106 ? 1.489 -6.292 -13.030 1.00 90.81 106 ASP A N 1
ATOM 824 C CA . ASP A 1 106 ? 2.635 -6.421 -13.932 1.00 90.81 106 ASP A CA 1
ATOM 825 C C . ASP A 1 106 ? 3.215 -5.033 -14.271 1.00 90.81 106 ASP A C 1
ATOM 827 O O . ASP A 1 106 ? 2.511 -4.212 -14.875 1.00 90.81 106 ASP A O 1
ATOM 831 N N . PRO A 1 107 ? 4.488 -4.747 -13.929 1.00 88.69 107 PRO A N 1
ATOM 832 C CA . PRO A 1 107 ? 5.126 -3.473 -14.256 1.00 88.69 107 PRO A CA 1
ATOM 833 C C . PRO A 1 107 ? 5.227 -3.216 -15.765 1.00 88.69 107 PRO A C 1
ATOM 835 O O . PRO A 1 107 ? 5.283 -2.060 -16.174 1.00 88.69 107 PRO A O 1
ATOM 838 N N . SER A 1 108 ? 5.204 -4.262 -16.599 1.00 88.56 108 SER A N 1
ATOM 839 C CA . SER A 1 108 ? 5.333 -4.155 -18.061 1.00 88.56 108 SER A CA 1
ATOM 840 C C . SER A 1 108 ? 4.165 -3.409 -18.719 1.00 88.56 108 SER A C 1
ATOM 842 O O . SER A 1 108 ? 4.287 -2.950 -19.851 1.00 88.56 108 SER A O 1
ATOM 844 N N . SER A 1 109 ? 3.036 -3.275 -18.014 1.00 89.25 109 SER A N 1
ATOM 845 C CA . SER A 1 109 ? 1.838 -2.574 -18.498 1.00 89.25 109 SER A CA 1
ATOM 846 C C . SER A 1 109 ? 1.910 -1.047 -18.344 1.00 89.25 109 SER A C 1
ATOM 848 O O . SER A 1 109 ? 0.981 -0.349 -18.749 1.00 89.25 109 SER A O 1
ATOM 850 N N . PHE A 1 110 ? 2.985 -0.513 -17.754 1.00 90.88 110 PHE A N 1
ATOM 851 C CA . PHE A 1 110 ? 3.123 0.906 -17.423 1.00 90.88 110 PHE A CA 1
ATOM 852 C C . PHE A 1 110 ? 4.332 1.528 -18.125 1.00 90.88 110 PHE A C 1
ATOM 854 O O . PHE A 1 110 ? 5.406 0.938 -18.193 1.00 90.88 110 PHE A O 1
ATOM 861 N N . ASN A 1 111 ? 4.165 2.759 -18.618 1.00 88.06 111 ASN A N 1
ATOM 862 C CA . ASN A 1 111 ? 5.224 3.485 -19.331 1.00 88.06 111 ASN A CA 1
ATOM 863 C C . ASN A 1 111 ? 6.164 4.250 -18.389 1.00 88.06 111 ASN A C 1
ATOM 865 O O . ASN A 1 111 ? 7.300 4.548 -18.753 1.00 88.06 111 ASN A O 1
ATOM 869 N N . SER A 1 112 ? 5.690 4.596 -17.190 1.00 92.31 112 SER A N 1
ATOM 870 C CA . SER A 1 112 ? 6.439 5.358 -16.194 1.00 92.31 112 SER A CA 1
ATOM 871 C C . SER A 1 112 ? 6.331 4.724 -14.811 1.00 92.31 112 SER A C 1
ATOM 873 O O . SER A 1 112 ? 5.296 4.179 -14.424 1.00 92.31 112 SER A O 1
ATOM 875 N N . VAL A 1 113 ? 7.402 4.875 -14.030 1.00 92.25 113 VAL A N 1
ATOM 876 C CA . VAL A 1 113 ? 7.449 4.530 -12.602 1.00 92.25 113 VAL A CA 1
ATOM 877 C C . VAL A 1 113 ? 6.359 5.279 -11.828 1.00 92.25 113 VAL A C 1
ATOM 879 O O . VAL A 1 113 ? 5.752 4.722 -10.914 1.00 92.25 113 VAL A O 1
ATOM 882 N N . ASP A 1 114 ? 6.101 6.537 -12.198 1.00 93.06 114 ASP A N 1
ATOM 883 C CA . ASP A 1 114 ? 5.064 7.355 -11.570 1.00 93.06 114 ASP A CA 1
ATOM 884 C C . ASP A 1 114 ? 3.675 6.748 -11.777 1.00 93.06 114 ASP A C 1
ATOM 886 O O . ASP A 1 114 ? 2.916 6.631 -10.815 1.00 93.06 114 ASP A O 1
ATOM 890 N N . ASP A 1 115 ? 3.373 6.280 -12.988 1.00 93.75 115 ASP A N 1
ATOM 891 C CA . ASP A 1 115 ? 2.074 5.689 -13.319 1.00 93.75 115 ASP A CA 1
ATOM 892 C C . ASP A 1 115 ? 1.832 4.401 -12.533 1.00 93.75 115 ASP A C 1
ATOM 894 O O . ASP A 1 115 ? 0.773 4.247 -11.925 1.00 93.75 115 ASP A O 1
ATOM 898 N N . LEU A 1 116 ? 2.836 3.517 -12.470 1.00 92.50 116 LEU A N 1
ATOM 899 C CA . LEU A 1 116 ? 2.769 2.287 -11.680 1.00 92.50 116 LEU A CA 1
ATOM 900 C C . LEU A 1 116 ? 2.563 2.602 -10.191 1.00 92.50 116 LEU A C 1
ATOM 902 O O . LEU A 1 116 ? 1.696 2.021 -9.537 1.00 92.50 116 LEU A O 1
ATOM 906 N N . SER A 1 117 ? 3.327 3.557 -9.654 1.00 92.75 117 SER A N 1
ATOM 907 C CA . SER A 1 117 ? 3.231 3.939 -8.243 1.00 92.75 117 SER A CA 1
ATOM 908 C C . SER A 1 117 ? 1.863 4.533 -7.888 1.00 92.75 117 SER A C 1
ATOM 910 O O . SER A 1 117 ? 1.272 4.159 -6.873 1.00 92.75 117 SER A O 1
ATOM 912 N N . ASN A 1 118 ? 1.323 5.403 -8.748 1.00 93.25 118 ASN A N 1
ATOM 913 C CA . ASN A 1 118 ? 0.017 6.027 -8.567 1.00 93.25 118 ASN A CA 1
ATOM 914 C C . ASN A 1 118 ? -1.111 5.009 -8.727 1.00 93.25 118 ASN A C 1
ATOM 916 O O . ASN A 1 118 ? -2.060 5.026 -7.946 1.00 93.25 118 ASN A O 1
ATOM 920 N N . HIS A 1 119 ? -0.994 4.098 -9.693 1.00 93.38 119 HIS A N 1
ATOM 921 C CA . HIS A 1 119 ? -1.946 3.013 -9.887 1.00 93.38 119 HIS A CA 1
ATOM 922 C C . HIS A 1 119 ? -2.027 2.117 -8.647 1.00 93.38 119 HIS A C 1
ATOM 924 O O . HIS A 1 119 ? -3.109 1.957 -8.082 1.00 93.38 119 HIS A O 1
ATOM 930 N N . CYS A 1 120 ? -0.885 1.621 -8.159 1.00 92.44 120 CYS A N 1
ATOM 931 C CA . CYS A 1 120 ? -0.830 0.814 -6.942 1.00 92.44 120 CYS A CA 1
ATOM 932 C C . CYS A 1 120 ? -1.372 1.581 -5.730 1.00 92.44 120 CYS A C 1
ATOM 934 O O . CYS A 1 120 ? -2.169 1.039 -4.969 1.00 92.44 120 CYS A O 1
ATOM 936 N N . ARG A 1 121 ? -1.016 2.862 -5.566 1.00 91.50 121 ARG A N 1
ATOM 937 C CA . ARG A 1 121 ? -1.547 3.694 -4.476 1.00 91.50 121 ARG A CA 1
ATOM 938 C C . ARG A 1 121 ? -3.068 3.826 -4.542 1.00 91.50 121 ARG A C 1
ATOM 940 O O . ARG A 1 121 ? -3.729 3.694 -3.517 1.00 91.50 121 ARG A O 1
ATOM 947 N N . ASN A 1 122 ? -3.628 4.070 -5.723 1.00 92.69 122 ASN A N 1
ATOM 948 C CA . ASN A 1 122 ? -5.071 4.222 -5.906 1.00 92.69 122 ASN A CA 1
ATOM 949 C C . ASN A 1 122 ? -5.820 2.913 -5.642 1.00 92.69 122 ASN A C 1
ATOM 951 O O . ASN A 1 122 ? -6.823 2.934 -4.932 1.00 92.69 122 ASN A O 1
ATOM 955 N N . LEU A 1 123 ? -5.302 1.783 -6.136 1.00 92.81 123 LEU A N 1
ATOM 956 C CA . LEU A 1 123 ? -5.845 0.456 -5.836 1.00 92.81 123 LEU A CA 1
ATOM 957 C C . LEU A 1 123 ? -5.862 0.185 -4.333 1.00 92.81 123 LEU A C 1
ATOM 959 O O . LEU A 1 123 ? -6.879 -0.233 -3.781 1.00 92.81 123 LEU A O 1
ATOM 963 N N . MET A 1 124 ? -4.748 0.473 -3.659 1.00 90.75 124 MET A N 1
ATOM 964 C CA . MET A 1 124 ? -4.654 0.291 -2.218 1.00 90.75 124 MET A CA 1
ATOM 965 C C . MET A 1 124 ? -5.619 1.211 -1.469 1.00 90.75 124 MET A C 1
ATOM 967 O O . MET A 1 124 ? -6.183 0.786 -0.470 1.00 90.75 124 MET A O 1
ATOM 971 N N . MET A 1 125 ? -5.823 2.455 -1.922 1.00 90.69 125 MET A N 1
ATOM 972 C CA . MET A 1 125 ? -6.705 3.411 -1.238 1.00 90.69 125 MET A CA 1
ATOM 973 C C . MET A 1 125 ? -8.163 2.995 -1.356 1.00 90.69 125 MET A C 1
ATOM 975 O O . MET A 1 125 ? -8.875 3.026 -0.358 1.00 90.69 125 MET A O 1
ATOM 979 N N . LEU A 1 126 ? -8.579 2.579 -2.554 1.00 92.81 126 LEU A N 1
ATOM 980 C CA . LEU A 1 126 ? -9.921 2.060 -2.783 1.00 92.81 126 LEU A CA 1
ATOM 981 C C . LEU A 1 126 ? -10.177 0.862 -1.870 1.00 92.81 126 LEU A C 1
ATOM 983 O O . LEU A 1 126 ? -11.140 0.853 -1.108 1.00 92.81 126 LEU A O 1
ATOM 987 N N . LYS A 1 127 ? -9.252 -0.104 -1.878 1.00 92.44 127 LYS A N 1
ATOM 988 C CA . LYS A 1 127 ? -9.424 -1.314 -1.085 1.00 92.44 127 LYS A CA 1
ATOM 989 C C . LYS A 1 127 ? -9.389 -1.059 0.418 1.00 92.44 127 LYS A C 1
ATOM 991 O O . LYS A 1 127 ? -10.072 -1.722 1.190 1.00 92.44 127 LYS A O 1
ATOM 996 N N . HIS A 1 128 ? -8.587 -0.091 0.836 1.00 89.94 128 HIS A N 1
ATOM 997 C CA . HIS A 1 128 ? -8.488 0.301 2.228 1.00 89.94 128 HIS A CA 1
ATOM 998 C C . HIS A 1 128 ? -9.820 0.844 2.762 1.00 89.94 128 HIS A C 1
ATOM 1000 O O . HIS A 1 128 ? -10.197 0.518 3.887 1.00 89.94 128 HIS A O 1
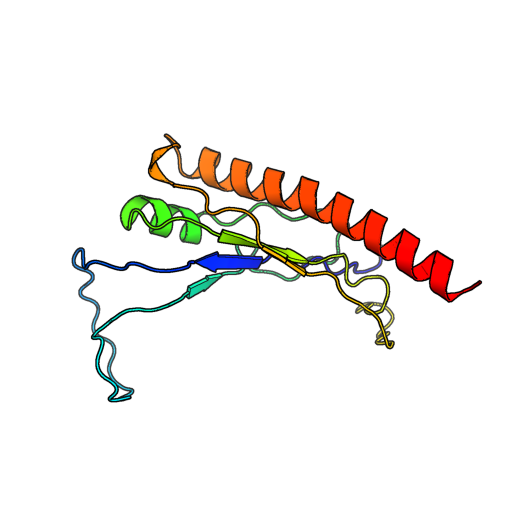ATOM 1006 N N . GLU A 1 129 ? -10.540 1.639 1.966 1.00 90.88 129 GLU A N 1
ATOM 1007 C CA . GLU A 1 129 ? -11.858 2.138 2.364 1.00 90.88 129 GLU A CA 1
ATOM 1008 C C . GLU A 1 129 ? -12.881 0.999 2.460 1.00 90.88 129 GLU A C 1
ATOM 1010 O O . GLU A 1 129 ? -13.566 0.897 3.475 1.00 90.88 129 GLU A O 1
ATOM 1015 N N . GLU A 1 130 ? -12.900 0.076 1.491 1.00 93.06 130 GLU A N 1
ATOM 1016 C CA . GLU A 1 130 ? -13.761 -1.119 1.541 1.00 93.06 130 GLU A CA 1
ATOM 1017 C C . GLU A 1 130 ? -13.530 -1.943 2.821 1.00 93.06 130 GLU A C 1
ATOM 1019 O O . GLU A 1 130 ? -14.476 -2.308 3.520 1.00 93.06 130 GLU A O 1
ATOM 1024 N N . LEU A 1 131 ? -12.264 -2.199 3.176 1.00 90.94 131 LEU A N 1
ATOM 1025 C CA . LEU A 1 131 ? -11.914 -2.944 4.391 1.00 90.94 131 LEU A CA 1
ATOM 1026 C C . LEU A 1 131 ? -12.316 -2.196 5.669 1.00 90.94 131 LEU A C 1
ATOM 1028 O O . LEU A 1 131 ? -12.664 -2.821 6.673 1.00 90.94 131 LEU A O 1
ATOM 1032 N N . ASN A 1 132 ? -12.269 -0.862 5.661 1.00 89.62 132 ASN A N 1
ATOM 1033 C CA . ASN A 1 132 ? -12.711 -0.061 6.800 1.00 89.62 132 ASN A CA 1
ATOM 1034 C C . ASN A 1 132 ? -14.221 -0.136 7.003 1.00 89.62 132 ASN A C 1
ATOM 1036 O O . ASN A 1 132 ? -14.673 -0.197 8.148 1.00 89.62 132 ASN A O 1
ATOM 1040 N N . GLU A 1 133 ? -14.998 -0.110 5.923 1.00 91.88 133 GLU A N 1
ATOM 1041 C CA . GLU A 1 133 ? -16.450 -0.281 5.982 1.00 91.88 133 GLU A CA 1
ATOM 1042 C C . GLU A 1 133 ? -16.810 -1.676 6.504 1.00 91.88 133 GLU A C 1
ATOM 1044 O O . GLU A 1 133 ? -17.564 -1.791 7.472 1.00 91.88 133 GLU A O 1
ATOM 1049 N N . GLU A 1 134 ? -16.176 -2.726 5.973 1.00 92.62 134 GLU A N 1
ATOM 1050 C CA . GLU A 1 134 ? -16.397 -4.100 6.434 1.00 92.62 134 GLU A CA 1
ATOM 1051 C C . GLU A 1 134 ? -16.071 -4.268 7.928 1.00 92.62 134 GLU A C 1
ATOM 1053 O O . GLU A 1 134 ? -16.807 -4.924 8.675 1.00 92.62 134 GLU A O 1
ATOM 1058 N N . LEU A 1 135 ? -14.980 -3.653 8.393 1.00 89.88 135 LEU A N 1
ATOM 1059 C CA . LEU A 1 135 ? -14.608 -3.690 9.802 1.00 89.88 135 LEU A CA 1
ATOM 1060 C C . LEU A 1 135 ? -15.631 -2.954 10.680 1.00 89.88 135 LEU A C 1
ATOM 1062 O O . LEU A 1 135 ? -16.001 -3.470 11.735 1.00 89.88 135 LEU A O 1
ATOM 1066 N N . ARG A 1 136 ? -16.141 -1.790 10.253 1.00 89.19 136 ARG A N 1
ATOM 1067 C CA . ARG A 1 136 ? -17.197 -1.058 10.983 1.00 89.19 136 ARG A CA 1
ATOM 1068 C C . ARG A 1 136 ? -18.468 -1.896 11.125 1.00 89.19 136 ARG A C 1
ATOM 1070 O O . ARG A 1 136 ? -19.041 -1.945 12.214 1.00 89.19 136 ARG A O 1
ATOM 1077 N N . ASP A 1 137 ? -18.864 -2.599 10.070 1.00 91.44 137 ASP A N 1
ATOM 1078 C CA . ASP A 1 137 ? -20.033 -3.483 10.081 1.00 91.44 137 ASP A CA 1
ATOM 1079 C C . ASP A 1 137 ? -19.844 -4.706 10.984 1.00 91.44 137 ASP A C 1
ATOM 1081 O O . ASP A 1 137 ? -20.782 -5.162 11.642 1.00 91.44 137 ASP A O 1
ATOM 1085 N N . LYS A 1 138 ? -18.629 -5.257 11.046 1.00 88.69 138 LYS A N 1
ATOM 1086 C CA . LYS A 1 138 ? -18.297 -6.342 11.980 1.00 88.69 138 LYS A CA 1
ATOM 1087 C C . LYS A 1 138 ? -18.349 -5.870 13.431 1.00 88.69 138 LYS A C 1
ATOM 1089 O O . LYS A 1 138 ? -18.906 -6.563 14.283 1.00 88.69 138 LYS A O 1
ATOM 1094 N N . LEU A 1 139 ? -17.816 -4.681 13.706 1.00 86.44 139 LEU A N 1
ATOM 1095 C CA . LEU A 1 139 ? -17.814 -4.097 15.047 1.00 86.44 139 LEU A CA 1
ATOM 1096 C C . LEU A 1 139 ? -19.231 -3.769 15.538 1.00 86.44 139 LEU A C 1
ATOM 1098 O O . LEU A 1 139 ? -19.532 -4.031 16.702 1.00 86.44 139 LEU A O 1
ATOM 1102 N N . SER A 1 140 ? -20.114 -3.261 14.670 1.00 86.88 140 SER A N 1
ATOM 1103 C CA . SER A 1 140 ? -21.508 -2.966 15.034 1.00 86.88 140 SER A CA 1
ATOM 1104 C C . SER A 1 140 ? -22.316 -4.233 15.335 1.00 86.88 140 SER A C 1
ATOM 1106 O O . SER A 1 140 ? -23.086 -4.260 16.292 1.00 86.88 140 SER A O 1
ATOM 1108 N N . LYS A 1 141 ? -22.092 -5.320 14.585 1.00 87.00 141 LYS A N 1
ATOM 1109 C CA . LYS A 1 141 ? -22.735 -6.623 14.832 1.00 87.00 141 LYS A CA 1
ATOM 1110 C C . LYS A 1 141 ? -22.303 -7.273 16.142 1.00 87.00 141 LYS A C 1
ATOM 1112 O O . LYS A 1 141 ? -23.098 -7.982 16.733 1.00 87.00 141 LYS A O 1
ATOM 1117 N N . LYS A 1 142 ? -21.066 -7.049 16.592 1.00 80.06 142 LYS A N 1
ATOM 1118 C CA . LYS A 1 142 ? -20.531 -7.627 17.838 1.00 80.06 142 LYS A CA 1
ATOM 1119 C C . LYS A 1 142 ? -21.095 -6.964 19.102 1.00 80.06 142 LYS A C 1
ATOM 1121 O O . LYS A 1 142 ? -20.980 -7.533 20.182 1.00 80.06 142 LYS A O 1
ATOM 1126 N N . GLN A 1 143 ? -21.640 -5.752 18.976 1.00 67.00 143 GLN A N 1
ATOM 1127 C CA . GLN A 1 143 ? -22.233 -4.995 20.085 1.00 67.00 143 GLN A CA 1
ATOM 1128 C C . GLN A 1 143 ? -23.728 -5.289 20.296 1.00 67.00 143 GLN A C 1
ATOM 1130 O O . GLN A 1 143 ? -24.260 -4.902 21.336 1.00 67.00 143 GLN A O 1
ATOM 1135 N N . ASN A 1 144 ? -24.374 -5.972 19.345 1.00 53.81 144 ASN A N 1
ATOM 1136 C CA . ASN A 1 144 ? -25.762 -6.441 19.423 1.00 53.81 144 ASN A CA 1
ATOM 1137 C C . ASN A 1 144 ? -25.818 -7.925 19.796 1.00 53.81 144 ASN A C 1
ATOM 1139 O O . ASN A 1 144 ? -26.810 -8.313 20.450 1.00 53.81 144 ASN A O 1
#

Mean predicted aligned e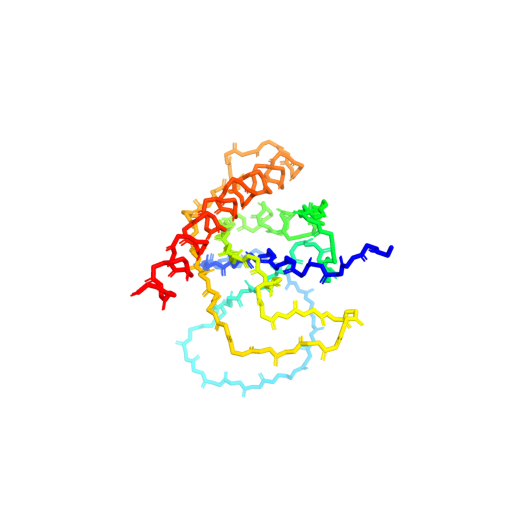rror: 11.04 Å

Solvent-accessible surface area (backbone atoms only — not comparable to full-atom values): 8814 Å² total; per-residue (Å²): 135,86,68,34,31,39,49,56,63,38,34,38,39,65,76,81,71,76,85,76,88,78,90,72,93,79,88,86,81,92,77,92,73,98,62,99,63,81,66,74,51,76,46,51,45,58,76,62,88,37,39,50,97,61,85,71,76,66,51,62,70,66,45,47,52,24,51,76,66,67,38,37,44,25,44,34,33,37,22,60,40,55,86,26,36,30,73,76,79,70,42,77,54,91,68,83,74,56,74,47,76,48,78,70,42,61,44,86,83,46,96,43,58,65,56,48,51,52,50,53,50,50,55,44,52,57,51,27,51,54,41,38,52,54,49,51,55,52,54,58,60,73,77,108

Organism: NCBI:txid53326

Nearest PDB structures (foldseek):
  5kym-assembly1_A  TM=8.593E-01  e=1.105E-03  Thermotoga maritima MSB8
  5kym-assembly2_B  TM=8.689E-01  e=4.872E-03  Thermotoga maritima MSB8
  2wlj-assembly1_B-2  TM=3.550E-01  e=2.478E+00  Paramagnetospirillum magnetotacticum